Protein AF-A0A1B3E2K7-F1 (afdb_monomer)

Mean predicted aligned error: 7.9 Å

Sequence (63 aa):
MIVALLNQKGGVGKTTLCTHITSELALRGQNVTLLDAYPQSSALDWTGHSGAASRAYPGYSAL

pLDDT: mean 75.83, std 17.29, range [38.47, 93.88]

Solvent-accessible surface area (backbone atoms only — not comparable to full-atom values): 4261 Å² tota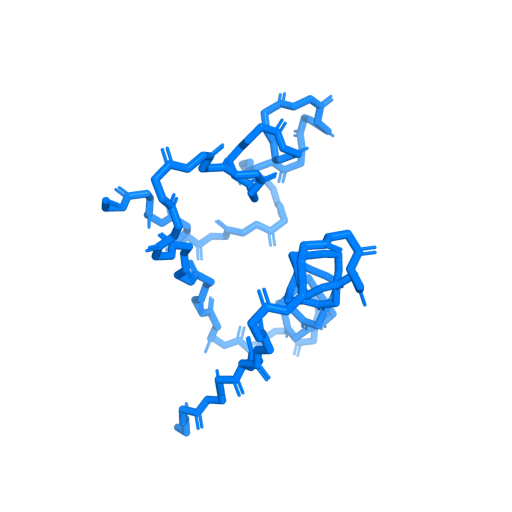l; per-residue (Å²): 140,88,87,84,85,83,69,93,64,82,90,77,46,53,58,64,48,54,52,52,53,47,42,54,39,32,75,71,69,44,95,67,75,70,81,71,89,52,96,79,42,64,54,59,57,52,39,69,74,61,74,42,52,81,80,58,38,84,75,69,58,92,114

Secondary structure (DSSP, 8-state):
-------SSTTSSHHHHHHHHHHHHHHTT---------TT-HHHHHHHHTS-HHHH-TT----

Radius of gyration: 11.43 Å; Cα contacts (8 Å, |Δi|>4): 45; chains: 1; bounding box: 27×24×29 Å

Nearest PDB struc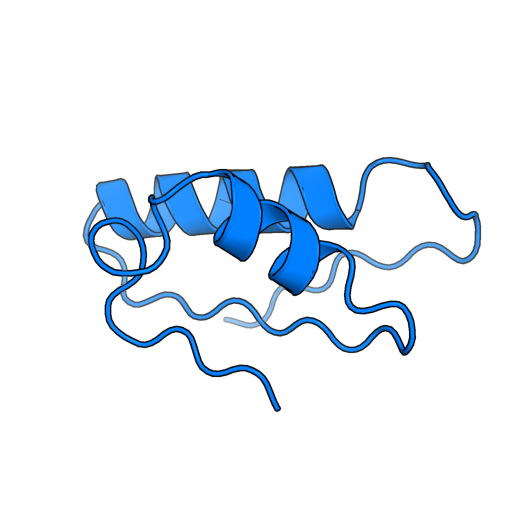tures (foldseek):
  9bk7-assembly1_A  TM=4.765E-01  e=2.250E+00  synthetic construct
  1p33-assembly1_D  TM=5.115E-01  e=4.863E+00  Leishmania tarentolae
  8dkr-assembly2_A  TM=4.939E-01  e=6.000E+00  Pseudomonas phage vB_PaeM_E217

Structure (mmCIF, N/CA/C/O backbone):
data_AF-A0A1B3E2K7-F1
#
_entry.id   AF-A0A1B3E2K7-F1
#
loop_
_atom_site.group_PDB
_atom_site.id
_atom_site.type_symbol
_atom_site.label_atom_id
_atom_site.label_alt_id
_atom_site.label_comp_id
_atom_site.label_asym_id
_atom_site.label_entity_id
_atom_site.label_seq_id
_atom_site.pdbx_PDB_ins_code
_atom_site.Cartn_x
_atom_site.Cartn_y
_atom_site.Cartn_z
_atom_site.occupancy
_atom_site.B_iso_or_equiv
_atom_site.auth_seq_id
_atom_site.auth_comp_id
_atom_site.auth_asym_id
_atom_site.auth_atom_id
_atom_site.pdbx_PDB_model_num
ATOM 1 N N . MET A 1 1 ? -9.091 -12.991 2.787 1.00 92.38 1 MET A N 1
ATOM 2 C CA . MET A 1 1 ? -8.952 -12.739 1.332 1.00 92.38 1 MET A CA 1
ATOM 3 C C . MET A 1 1 ? -7.557 -12.190 1.081 1.00 92.38 1 MET A C 1
ATOM 5 O O . MET A 1 1 ? -7.104 -11.414 1.908 1.00 92.38 1 MET A O 1
ATOM 9 N N . ILE A 1 2 ? -6.885 -12.585 -0.005 1.00 93.19 2 ILE A N 1
ATOM 10 C CA . ILE A 1 2 ? -5.561 -12.062 -0.389 1.00 93.19 2 ILE A CA 1
ATOM 11 C C . ILE A 1 2 ? -5.703 -11.345 -1.731 1.00 93.19 2 ILE A C 1
ATOM 13 O O . ILE A 1 2 ? -6.303 -11.895 -2.653 1.00 93.19 2 ILE A O 1
ATOM 17 N N . VAL A 1 3 ? -5.161 -10.131 -1.832 1.00 93.88 3 VAL A N 1
ATOM 18 C CA . VAL A 1 3 ? -5.144 -9.329 -3.063 1.00 93.88 3 VAL A CA 1
ATOM 19 C C . VAL A 1 3 ? -3.702 -8.940 -3.363 1.00 93.88 3 VAL A C 1
ATOM 21 O O . VAL A 1 3 ? -3.027 -8.389 -2.500 1.00 93.88 3 VAL A O 1
ATOM 24 N N . ALA A 1 4 ? -3.237 -9.221 -4.582 1.00 93.12 4 ALA A N 1
ATOM 25 C CA . ALA A 1 4 ? -1.882 -8.907 -5.025 1.00 93.12 4 ALA A CA 1
ATOM 26 C C . ALA A 1 4 ? -1.911 -7.991 -6.256 1.00 93.12 4 ALA A C 1
ATOM 28 O O . ALA A 1 4 ? -2.497 -8.330 -7.283 1.00 93.12 4 ALA A O 1
ATOM 29 N N . LEU A 1 5 ? -1.250 -6.835 -6.159 1.00 91.44 5 LEU A N 1
ATOM 30 C CA . LEU A 1 5 ? -1.060 -5.894 -7.265 1.00 91.44 5 LEU A CA 1
ATOM 31 C C . LEU A 1 5 ? 0.299 -6.156 -7.924 1.00 91.44 5 LEU A C 1
ATOM 33 O O . LEU A 1 5 ? 1.341 -5.729 -7.428 1.00 91.44 5 LEU A O 1
ATOM 37 N N . LEU A 1 6 ? 0.288 -6.875 -9.049 1.00 91.88 6 LEU A N 1
ATOM 38 C CA . LEU A 1 6 ? 1.489 -7.369 -9.728 1.00 91.88 6 LEU A CA 1
ATOM 39 C C . LEU A 1 6 ? 1.661 -6.716 -11.103 1.00 91.88 6 LEU A C 1
ATOM 41 O O . LEU A 1 6 ? 0.747 -6.705 -11.921 1.00 91.88 6 LEU A O 1
ATOM 45 N N . ASN A 1 7 ? 2.853 -6.182 -11.368 1.00 89.56 7 ASN A N 1
ATOM 46 C CA . ASN A 1 7 ? 3.247 -5.654 -12.675 1.00 89.56 7 ASN A CA 1
ATOM 47 C C . ASN A 1 7 ? 4.777 -5.521 -12.725 1.00 89.56 7 ASN A C 1
ATOM 49 O O . ASN A 1 7 ? 5.362 -4.937 -11.811 1.00 89.56 7 ASN A O 1
ATOM 53 N N . GLN A 1 8 ? 5.413 -6.018 -13.788 1.00 88.62 8 GLN A N 1
ATOM 54 C CA . GLN A 1 8 ? 6.872 -5.977 -13.961 1.00 88.62 8 GLN A CA 1
ATOM 55 C C . GLN A 1 8 ? 7.411 -4.565 -14.239 1.00 88.62 8 GLN A C 1
ATOM 57 O O . GLN A 1 8 ? 8.569 -4.271 -13.952 1.00 88.62 8 GLN A O 1
ATOM 62 N N . LYS A 1 9 ? 6.584 -3.655 -14.765 1.00 88.06 9 LYS A N 1
ATOM 63 C CA . LYS A 1 9 ? 6.987 -2.271 -15.018 1.00 88.06 9 LYS A CA 1
ATOM 64 C C . LYS A 1 9 ? 7.049 -1.480 -13.705 1.00 88.06 9 LYS A C 1
ATOM 66 O O . LYS A 1 9 ? 6.082 -1.420 -12.937 1.00 88.06 9 LYS A O 1
ATOM 71 N N . GLY A 1 10 ? 8.196 -0.851 -13.447 1.00 87.69 10 GLY A N 1
ATOM 72 C CA . GLY A 1 10 ? 8.372 0.122 -12.364 1.00 87.69 10 GLY A CA 1
ATOM 73 C C . GLY A 1 10 ? 7.586 1.415 -12.616 1.00 87.69 10 GLY A C 1
ATOM 74 O O . GLY A 1 10 ? 7.341 1.778 -13.764 1.00 87.69 10 GLY A O 1
ATOM 75 N N . GLY A 1 11 ? 7.171 2.102 -11.548 1.00 87.44 11 GLY A N 1
ATOM 76 C CA . GLY A 1 11 ? 6.508 3.412 -11.644 1.00 87.44 11 GLY A CA 1
ATOM 77 C C . GLY A 1 11 ? 5.035 3.404 -12.079 1.00 87.44 11 GLY A C 1
ATOM 78 O O . GLY A 1 11 ? 4.445 4.465 -12.211 1.00 87.44 11 GLY A O 1
ATOM 79 N N . VAL A 1 12 ? 4.403 2.238 -12.257 1.00 92.62 12 VAL A N 1
ATOM 80 C CA . VAL A 1 12 ? 2.979 2.136 -12.662 1.00 92.62 12 VAL A CA 1
ATOM 81 C C . VAL A 1 12 ? 1.971 2.344 -11.519 1.00 92.62 12 VAL A C 1
ATOM 83 O O . VAL A 1 12 ? 0.785 2.097 -11.697 1.00 92.62 12 VAL A O 1
ATOM 86 N N . GLY A 1 13 ? 2.429 2.739 -10.326 1.00 90.31 13 GLY A N 1
ATOM 87 C CA . GLY A 1 13 ? 1.546 3.068 -9.198 1.00 90.31 13 GLY A CA 1
ATOM 88 C C . GLY A 1 13 ? 1.087 1.900 -8.311 1.00 90.31 13 GLY A C 1
ATOM 89 O O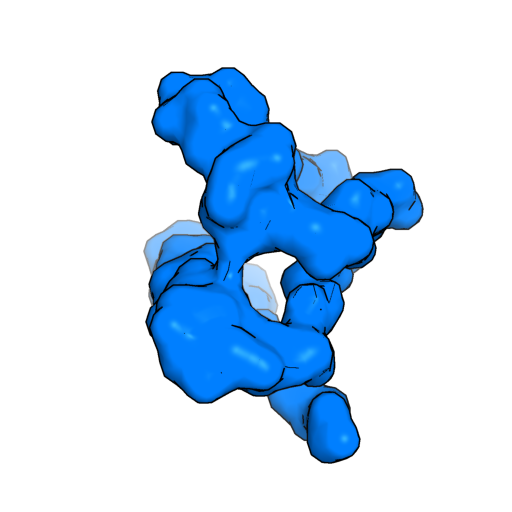 . GLY A 1 13 ? 0.169 2.090 -7.520 1.00 90.31 13 GLY A O 1
ATOM 90 N N . LYS A 1 14 ? 1.714 0.711 -8.382 1.00 92.81 14 LYS A N 1
ATOM 91 C CA . LYS A 1 14 ? 1.369 -0.448 -7.519 1.00 92.81 14 LYS A CA 1
ATOM 92 C C . LYS A 1 14 ? 1.376 -0.091 -6.031 1.00 92.81 14 LYS A C 1
ATOM 94 O O . LYS A 1 14 ? 0.364 -0.250 -5.361 1.00 92.81 14 LYS A O 1
ATOM 99 N N . THR A 1 15 ? 2.501 0.441 -5.550 1.00 88.12 15 THR A N 1
ATOM 100 C CA . THR A 1 15 ? 2.691 0.869 -4.159 1.00 88.12 15 THR A CA 1
ATOM 101 C C . THR A 1 15 ? 1.646 1.909 -3.765 1.00 88.12 15 THR A C 1
ATOM 103 O O . THR A 1 15 ? 0.959 1.746 -2.766 1.00 88.12 15 THR A O 1
ATOM 106 N N . THR A 1 16 ? 1.448 2.931 -4.604 1.00 89.38 16 THR A N 1
ATOM 107 C CA . THR A 1 16 ? 0.455 3.989 -4.381 1.00 89.38 16 THR A CA 1
ATOM 108 C C . THR A 1 16 ? -0.957 3.432 -4.210 1.00 89.38 16 THR A C 1
ATOM 110 O O . THR A 1 16 ? -1.669 3.851 -3.300 1.00 89.38 16 THR A O 1
ATOM 113 N N . LEU A 1 17 ? -1.369 2.487 -5.059 1.00 92.50 17 LEU A N 1
ATOM 114 C CA . LEU A 1 17 ? -2.686 1.857 -4.966 1.00 92.50 17 LEU A CA 1
ATOM 115 C C . LEU A 1 17 ? -2.799 0.949 -3.739 1.00 92.50 17 LEU A C 1
ATOM 117 O O . LEU A 1 17 ? -3.781 1.064 -3.009 1.00 92.50 17 LEU A O 1
ATOM 121 N N . CYS A 1 18 ? -1.800 0.099 -3.476 1.00 91.44 18 CYS A N 1
ATOM 122 C CA . CYS A 1 18 ? -1.765 -0.760 -2.290 1.00 91.44 18 CYS A CA 1
ATOM 123 C C . CYS A 1 18 ? -1.982 0.047 -1.005 1.00 91.44 18 CYS A C 1
ATOM 125 O O . CYS A 1 18 ? -2.803 -0.330 -0.164 1.00 91.44 18 CYS A O 1
ATOM 127 N N . THR A 1 19 ? -1.283 1.175 -0.866 1.00 86.81 19 THR A N 1
ATOM 128 C CA . THR A 1 19 ? -1.362 1.987 0.344 1.00 86.81 19 THR A CA 1
ATOM 129 C C . THR A 1 19 ? -2.710 2.690 0.489 1.00 86.81 19 THR A C 1
ATOM 131 O O . THR A 1 19 ? -3.296 2.644 1.567 1.00 86.81 19 THR A O 1
ATOM 134 N N . HIS A 1 20 ? -3.268 3.261 -0.587 1.00 88.75 20 HIS A N 1
ATOM 135 C CA . HIS A 1 20 ? -4.598 3.884 -0.528 1.00 88.75 20 HIS A CA 1
ATOM 136 C C . HIS A 1 20 ? -5.712 2.872 -0.243 1.00 88.75 20 HIS A C 1
ATOM 138 O O . HIS A 1 20 ? -6.579 3.146 0.583 1.00 88.75 20 HIS A O 1
ATOM 144 N N . ILE A 1 21 ? -5.680 1.697 -0.880 1.00 92.12 21 ILE A N 1
ATOM 145 C CA . ILE A 1 21 ? -6.673 0.638 -0.647 1.00 92.12 21 ILE A CA 1
ATOM 146 C C . ILE A 1 21 ? -6.606 0.161 0.807 1.00 92.12 21 ILE A C 1
ATOM 148 O O . ILE A 1 21 ? -7.640 0.037 1.458 1.00 92.12 21 ILE A O 1
ATOM 152 N N . THR A 1 22 ? -5.400 -0.069 1.332 1.00 89.81 22 THR A N 1
ATOM 153 C CA . THR A 1 22 ? -5.214 -0.485 2.731 1.00 89.81 22 THR A CA 1
ATOM 154 C C . 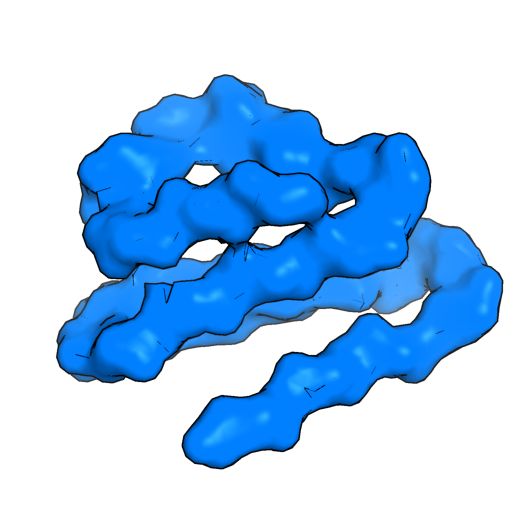THR A 1 22 ? -5.721 0.589 3.692 1.00 89.81 22 THR A C 1
ATOM 156 O O . THR A 1 22 ? -6.466 0.266 4.612 1.00 89.81 22 THR A O 1
ATOM 159 N N . SER A 1 23 ? -5.366 1.857 3.458 1.00 86.31 23 SER A N 1
ATOM 160 C CA . SER A 1 23 ? -5.815 2.991 4.277 1.00 86.31 23 SER A CA 1
ATOM 161 C C . SER A 1 23 ? -7.339 3.072 4.329 1.00 86.31 23 SER A C 1
ATOM 163 O O . SER A 1 23 ? -7.927 3.119 5.404 1.00 86.31 23 SER A O 1
ATOM 165 N N . GLU A 1 24 ? -7.997 3.000 3.171 1.00 92.19 24 GLU A N 1
ATOM 166 C CA . GLU A 1 24 ? -9.456 3.063 3.085 1.00 92.19 24 GLU A CA 1
ATOM 167 C C . GLU A 1 24 ? -10.128 1.880 3.796 1.00 92.19 24 GLU A C 1
ATOM 169 O O . GLU A 1 24 ? -11.115 2.057 4.509 1.00 92.19 24 GLU A O 1
ATOM 174 N N . LEU A 1 25 ? -9.592 0.664 3.652 1.00 90.19 25 LEU A N 1
ATOM 175 C CA . LEU A 1 25 ? -10.113 -0.511 4.357 1.00 90.19 25 LEU A CA 1
ATOM 176 C C . LEU A 1 25 ? -9.955 -0.375 5.879 1.00 90.19 25 LEU A C 1
ATOM 178 O O . LEU A 1 25 ? -10.902 -0.663 6.613 1.00 90.19 25 LEU A O 1
ATOM 182 N N . ALA A 1 26 ? -8.809 0.118 6.349 1.00 87.25 26 ALA A N 1
ATOM 183 C CA . ALA A 1 26 ? -8.577 0.382 7.765 1.00 87.25 26 ALA A CA 1
ATOM 184 C C . ALA A 1 26 ? -9.527 1.466 8.306 1.00 87.25 26 ALA A C 1
ATOM 186 O O . ALA A 1 26 ? -10.128 1.282 9.364 1.00 87.25 26 ALA A O 1
ATOM 187 N N . LEU A 1 27 ? -9.748 2.554 7.554 1.00 86.25 27 LEU A N 1
ATOM 188 C CA . LEU A 1 27 ? -10.710 3.613 7.900 1.00 86.25 27 LEU A CA 1
ATOM 189 C C . LEU A 1 27 ? -12.152 3.095 7.994 1.00 86.25 27 LEU A C 1
ATOM 191 O O . LEU A 1 27 ? -12.937 3.597 8.796 1.00 86.25 27 LEU A O 1
ATOM 195 N N . ARG A 1 28 ? -12.493 2.050 7.233 1.00 92.25 28 ARG A N 1
ATOM 196 C CA . ARG A 1 28 ? -13.776 1.331 7.326 1.00 92.25 28 ARG A CA 1
ATOM 197 C C . ARG A 1 28 ? -13.838 0.319 8.477 1.00 92.2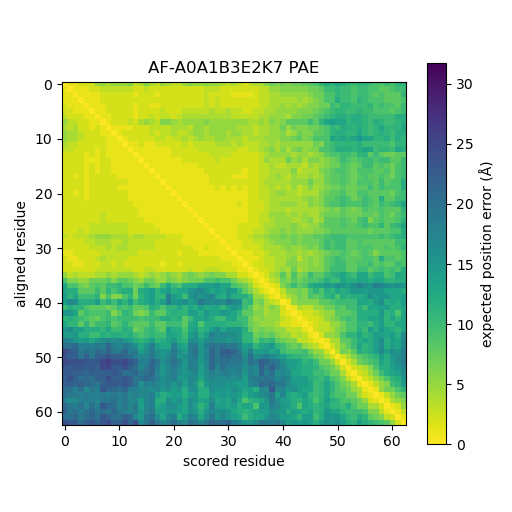5 28 ARG A C 1
ATOM 199 O O . ARG A 1 28 ? -14.801 -0.443 8.558 1.00 92.25 28 ARG A O 1
ATOM 206 N N . GLY A 1 29 ? -12.823 0.267 9.339 1.00 89.31 29 GLY A N 1
ATOM 207 C CA . GLY A 1 29 ? -12.741 -0.660 10.468 1.00 89.31 29 GLY A CA 1
ATOM 208 C C . GLY A 1 29 ? -12.438 -2.106 10.072 1.00 89.31 29 GLY A C 1
ATOM 209 O O . GLY A 1 29 ? -12.660 -3.014 10.872 1.00 89.31 29 GLY A O 1
ATOM 210 N N . GLN A 1 30 ? -11.963 -2.352 8.846 1.00 91.81 30 GLN A N 1
ATOM 211 C CA . GLN A 1 30 ? -11.553 -3.692 8.429 1.00 91.81 30 GLN A CA 1
ATOM 212 C C . GLN A 1 30 ? -10.186 -4.034 9.023 1.00 91.81 30 GLN A C 1
ATOM 214 O O . GLN A 1 30 ? -9.280 -3.202 9.051 1.00 91.81 30 GLN A O 1
ATOM 219 N N . ASN A 1 31 ? -10.014 -5.289 9.436 1.00 90.12 31 ASN A N 1
ATOM 220 C CA . ASN A 1 31 ? -8.701 -5.805 9.801 1.00 90.12 31 ASN A CA 1
ATOM 221 C C . ASN A 1 31 ? -7.916 -6.125 8.519 1.00 90.12 31 ASN A C 1
ATOM 223 O O . ASN A 1 31 ? -8.191 -7.121 7.847 1.00 90.12 31 ASN A O 1
ATOM 227 N N . VAL A 1 32 ? -6.990 -5.239 8.153 1.00 88.69 32 VAL A N 1
ATOM 228 C CA . VAL A 1 32 ? -6.225 -5.291 6.905 1.00 88.69 32 VAL A CA 1
ATOM 229 C C . VAL A 1 32 ? -4.736 -5.114 7.188 1.00 88.69 32 VAL A C 1
ATOM 231 O O . VAL A 1 32 ? -4.339 -4.319 8.036 1.00 88.69 32 VAL A O 1
ATOM 234 N N . THR A 1 33 ? -3.901 -5.838 6.447 1.00 89.62 33 THR A N 1
ATOM 235 C CA . THR A 1 33 ? -2.440 -5.749 6.534 1.00 89.62 33 THR A CA 1
ATOM 236 C C . THR A 1 33 ? -1.871 -5.492 5.147 1.00 89.62 33 THR A C 1
ATOM 238 O O . THR A 1 33 ? -2.248 -6.163 4.185 1.00 89.62 33 THR A O 1
ATOM 241 N N . LEU A 1 34 ? -0.954 -4.530 5.049 1.00 85.81 34 LEU A N 1
ATOM 242 C CA . LEU A 1 34 ? -0.185 -4.255 3.841 1.00 85.81 34 LEU A CA 1
ATOM 243 C C . LEU A 1 34 ? 1.184 -4.928 3.940 1.00 85.81 34 LEU A C 1
ATOM 245 O O . LEU A 1 34 ? 1.917 -4.674 4.891 1.00 85.81 34 LEU A O 1
ATOM 249 N N . LEU A 1 35 ? 1.526 -5.739 2.939 1.00 85.81 35 LEU A N 1
ATOM 250 C CA . LEU A 1 35 ? 2.840 -6.362 2.788 1.00 85.81 35 LEU A CA 1
ATOM 251 C C . LEU A 1 35 ? 3.555 -5.753 1.574 1.00 85.81 35 LEU A C 1
ATOM 253 O O . LEU A 1 35 ? 3.022 -5.806 0.463 1.00 85.81 35 LEU A O 1
ATOM 257 N N . ASP A 1 36 ? 4.748 -5.192 1.779 1.00 80.94 36 ASP A N 1
ATOM 258 C CA . ASP A 1 36 ? 5.631 -4.737 0.698 1.00 80.94 36 ASP A CA 1
ATOM 259 C C . ASP A 1 36 ? 6.735 -5.776 0.488 1.00 80.94 36 ASP A C 1
ATOM 261 O O . ASP A 1 36 ? 7.548 -6.008 1.371 1.00 80.94 36 ASP A O 1
ATOM 265 N N . ALA A 1 37 ? 6.730 -6.439 -0.668 1.00 74.81 37 ALA A N 1
ATOM 266 C CA . ALA A 1 37 ? 7.686 -7.497 -0.999 1.00 74.81 37 ALA A CA 1
ATOM 267 C C . ALA A 1 37 ? 8.780 -7.026 -1.977 1.00 74.81 37 ALA A C 1
ATOM 269 O O . ALA A 1 37 ? 9.482 -7.855 -2.560 1.00 74.81 37 ALA A O 1
ATOM 270 N N . TYR A 1 38 ? 8.899 -5.716 -2.227 1.00 70.94 38 TYR A N 1
ATOM 271 C CA . TYR A 1 38 ? 9.910 -5.184 -3.140 1.00 70.94 38 TYR A CA 1
ATOM 272 C C . TYR A 1 38 ? 11.187 -4.765 -2.397 1.00 70.94 38 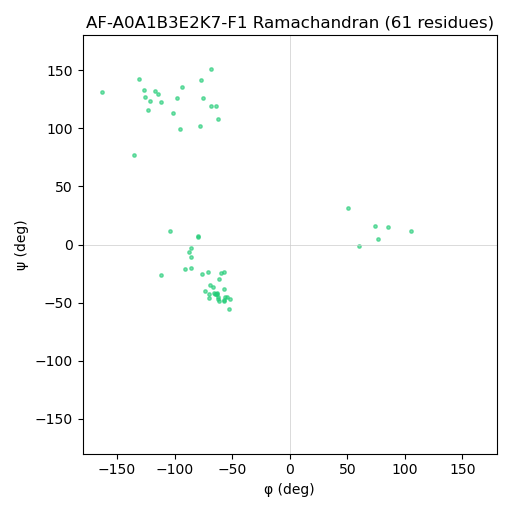TYR A C 1
ATOM 274 O O . TYR A 1 38 ? 11.092 -4.017 -1.429 1.00 70.94 38 TYR A O 1
ATOM 282 N N . PRO A 1 39 ? 12.392 -5.113 -2.903 1.00 61.12 39 PRO A N 1
ATOM 283 C CA . PRO A 1 39 ? 13.667 -4.753 -2.263 1.00 61.12 39 PRO A CA 1
ATOM 284 C C . PRO A 1 39 ? 13.870 -3.250 -2.044 1.00 61.12 39 PRO A C 1
ATOM 286 O O . PRO A 1 39 ? 14.663 -2.840 -1.207 1.00 61.12 39 PRO A O 1
ATOM 289 N N . GLN A 1 40 ? 13.187 -2.429 -2.843 1.00 70.38 40 GLN A N 1
ATOM 290 C CA . GLN A 1 40 ? 13.282 -0.976 -2.793 1.00 70.38 40 GLN A CA 1
ATOM 291 C C . GLN A 1 40 ? 12.335 -0.353 -1.752 1.00 70.38 40 GLN A C 1
ATOM 293 O O . GLN A 1 40 ? 12.360 0.858 -1.595 1.00 70.38 40 GLN A O 1
ATOM 298 N N . SER A 1 41 ? 11.502 -1.151 -1.065 1.00 66.12 41 SER 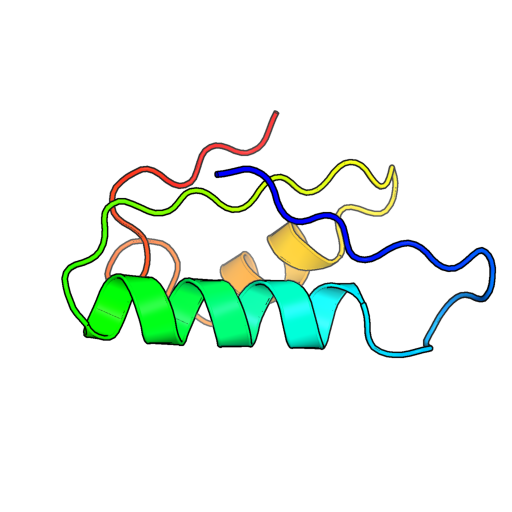A N 1
ATOM 299 C CA . SER A 1 41 ? 10.726 -0.750 0.121 1.00 66.12 41 SER A CA 1
ATOM 300 C C . SER A 1 41 ? 9.910 0.540 -0.030 1.00 66.12 41 SER A C 1
ATOM 302 O O . SER A 1 41 ? 9.684 1.287 0.919 1.00 66.12 41 SER A O 1
ATOM 304 N N . SER A 1 42 ? 9.435 0.817 -1.244 1.00 69.00 42 SER A N 1
ATOM 305 C CA . SER A 1 42 ? 8.759 2.075 -1.575 1.00 69.00 42 SER A CA 1
ATOM 306 C C . SER A 1 42 ? 7.495 2.353 -0.740 1.00 69.00 42 SER A C 1
ATOM 308 O O . SER A 1 42 ? 7.121 3.517 -0.585 1.00 69.00 42 SER A O 1
ATOM 310 N N . ALA A 1 43 ? 6.822 1.329 -0.194 1.00 64.00 43 ALA A N 1
ATOM 311 C CA . ALA A 1 43 ? 5.701 1.535 0.725 1.00 64.00 43 ALA A CA 1
ATOM 312 C C . ALA A 1 43 ? 6.183 2.013 2.101 1.00 64.00 43 ALA A C 1
ATOM 314 O O . ALA A 1 43 ? 5.562 2.899 2.691 1.00 64.00 43 ALA A O 1
ATOM 315 N N . LEU A 1 44 ? 7.299 1.461 2.591 1.00 65.56 44 LEU A N 1
ATOM 316 C CA . LEU A 1 44 ? 7.922 1.867 3.853 1.00 65.56 44 LEU A CA 1
ATOM 317 C C . LEU A 1 44 ? 8.356 3.325 3.787 1.00 65.56 44 LEU A C 1
ATOM 319 O O . LEU A 1 44 ? 7.957 4.111 4.646 1.00 65.56 44 LEU A O 1
ATOM 323 N N . ASP A 1 45 ? 9.057 3.704 2.719 1.00 68.62 45 ASP A N 1
ATOM 324 C CA . ASP A 1 45 ? 9.481 5.087 2.499 1.00 68.62 45 ASP A CA 1
ATOM 325 C C . ASP A 1 45 ? 8.284 6.042 2.545 1.00 68.62 45 ASP A C 1
ATOM 327 O O . ASP A 1 45 ? 8.313 7.069 3.223 1.00 68.62 45 ASP A O 1
ATOM 331 N N . TRP A 1 46 ? 7.181 5.687 1.887 1.00 67.31 46 TRP A N 1
ATOM 332 C CA . TRP A 1 46 ? 5.980 6.519 1.864 1.00 67.31 46 TRP A CA 1
ATOM 333 C C . TRP A 1 46 ? 5.314 6.655 3.245 1.00 67.31 46 TRP A C 1
ATOM 335 O O . TRP A 1 46 ? 4.897 7.752 3.634 1.00 67.31 46 TRP A O 1
ATOM 345 N N . THR A 1 47 ? 5.230 5.564 4.015 1.00 63.72 47 THR A N 1
ATOM 346 C CA . THR A 1 47 ? 4.640 5.591 5.368 1.00 63.72 47 THR A CA 1
ATOM 347 C C . THR A 1 47 ? 5.503 6.361 6.370 1.00 63.72 47 THR A C 1
ATOM 349 O O . THR A 1 47 ? 4.951 7.073 7.213 1.00 63.72 47 THR A O 1
ATOM 352 N N . GLY A 1 48 ? 6.833 6.290 6.239 1.00 59.44 48 GLY A N 1
ATOM 353 C CA . GLY A 1 48 ? 7.791 7.020 7.072 1.00 59.44 48 GLY A CA 1
ATOM 354 C C . GLY A 1 48 ? 7.743 8.537 6.870 1.00 59.44 48 GLY A C 1
ATOM 355 O O . GLY A 1 48 ? 7.824 9.286 7.841 1.00 59.44 48 GLY A O 1
ATOM 356 N N . HIS A 1 49 ? 7.519 9.003 5.637 1.00 53.88 49 HIS A N 1
ATOM 357 C CA . HIS A 1 49 ? 7.394 10.436 5.335 1.00 53.88 49 HIS A CA 1
ATOM 358 C C . HIS A 1 49 ? 6.042 11.038 5.744 1.00 53.88 49 HIS A C 1
ATOM 360 O O . HIS A 1 49 ? 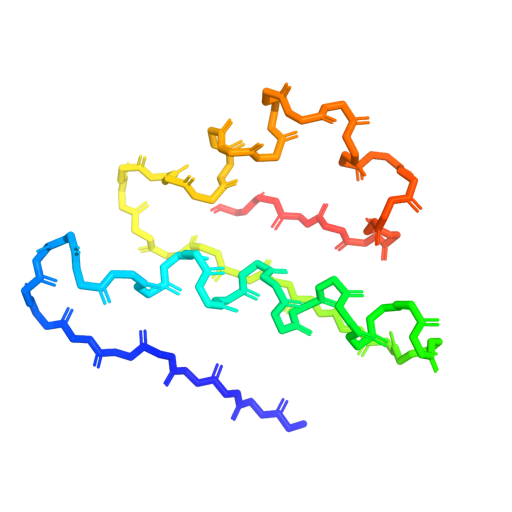5.949 12.238 5.993 1.00 53.88 49 HIS A O 1
ATOM 366 N N . SER A 1 50 ? 4.985 10.226 5.817 1.00 53.94 50 SER A N 1
ATOM 367 C CA . SER A 1 50 ? 3.614 10.727 5.987 1.00 53.94 50 SER A CA 1
ATOM 368 C C . SER A 1 50 ? 3.194 10.932 7.450 1.00 53.94 50 SER A C 1
ATOM 370 O O . SER A 1 50 ? 2.077 11.381 7.694 1.00 53.94 50 SER A O 1
ATOM 372 N N . GLY A 1 51 ? 4.012 10.542 8.442 1.00 47.28 51 GLY A N 1
ATOM 373 C CA . GLY A 1 51 ? 3.656 10.583 9.877 1.00 47.28 51 GLY A CA 1
ATOM 374 C C . GLY A 1 51 ? 2.430 9.731 10.268 1.00 47.28 51 GLY A C 1
ATOM 375 O O . GLY A 1 51 ? 2.055 9.661 11.435 1.00 47.28 51 GLY A O 1
ATOM 376 N N . ALA A 1 52 ? 1.805 9.066 9.294 1.00 51.47 52 ALA A N 1
ATOM 377 C CA . ALA A 1 52 ? 0.534 8.360 9.401 1.00 51.47 52 ALA A CA 1
ATOM 378 C C . ALA A 1 52 ? 0.684 6.916 9.903 1.00 51.47 52 ALA A C 1
ATOM 380 O O . ALA A 1 52 ? -0.314 6.281 10.241 1.00 51.47 52 ALA A O 1
ATOM 381 N N . ALA A 1 53 ? 1.915 6.398 9.970 1.00 51.81 53 ALA A N 1
ATOM 382 C CA . ALA A 1 53 ? 2.195 4.993 10.253 1.00 51.81 53 ALA A CA 1
ATOM 383 C C . ALA A 1 53 ? 1.589 4.503 11.583 1.00 51.81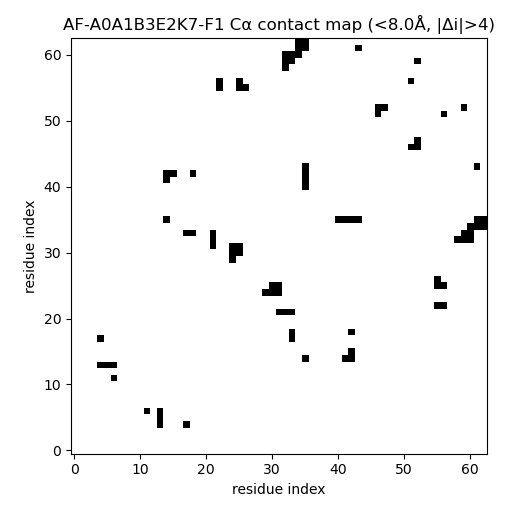 53 ALA A C 1
ATOM 385 O O . ALA A 1 53 ? 1.055 3.401 11.634 1.00 51.81 53 ALA A O 1
ATOM 386 N N . SER A 1 54 ? 1.596 5.326 12.639 1.00 46.53 54 SER A N 1
ATOM 387 C CA . SER A 1 54 ? 1.128 4.907 13.971 1.00 46.53 54 SER A CA 1
ATOM 388 C C . SER A 1 54 ? -0.381 5.044 14.198 1.00 46.53 54 SER A C 1
ATOM 390 O O . SER A 1 54 ? -0.917 4.398 15.095 1.00 46.53 54 SER A O 1
ATOM 392 N N . ARG A 1 55 ? -1.081 5.871 13.409 1.00 47.66 55 ARG A N 1
ATOM 393 C CA . ARG A 1 55 ? -2.513 6.172 13.611 1.00 47.66 55 ARG A CA 1
ATOM 394 C C . ARG A 1 55 ? -3.418 5.620 12.510 1.00 47.66 55 ARG A C 1
ATOM 396 O O . ARG A 1 55 ? -4.585 5.362 12.782 1.00 47.66 55 ARG A O 1
ATOM 403 N N . ALA A 1 56 ? -2.899 5.430 11.297 1.00 52.28 56 ALA A N 1
ATOM 404 C CA . ALA A 1 56 ? -3.669 4.905 10.169 1.00 52.28 56 ALA A CA 1
ATOM 405 C C . ALA A 1 56 ? -3.608 3.370 10.044 1.00 52.28 56 ALA A C 1
ATOM 407 O O . ALA A 1 56 ? -4.509 2.790 9.447 1.00 52.28 56 ALA A O 1
ATOM 408 N N . TYR A 1 57 ? -2.594 2.704 10.621 1.00 56.44 57 TYR A N 1
ATOM 409 C CA . TYR A 1 57 ? -2.376 1.261 10.435 1.00 56.44 57 TYR A CA 1
ATOM 410 C C . TYR A 1 57 ? -2.042 0.518 11.742 1.00 56.44 57 TYR A C 1
ATOM 412 O O . TYR A 1 57 ? -0.884 0.162 11.980 1.00 56.44 57 TYR A O 1
ATOM 420 N N . PRO A 1 58 ? -3.032 0.230 12.605 1.00 49.72 58 PRO A N 1
ATOM 421 C CA . PRO A 1 58 ? -2.825 -0.683 13.724 1.00 49.72 58 PRO A CA 1
ATOM 422 C C . PRO A 1 58 ? -2.477 -2.079 13.170 1.00 49.72 58 PRO A C 1
ATOM 424 O O . PRO A 1 58 ? -3.334 -2.740 12.593 1.00 49.72 58 PRO A O 1
ATOM 427 N N . GLY A 1 59 ? -1.216 -2.513 13.299 1.00 52.00 59 GLY A N 1
ATOM 428 C CA . GLY A 1 59 ? -0.746 -3.826 12.819 1.00 52.00 59 GLY A CA 1
ATOM 429 C C . GLY A 1 59 ? 0.119 -3.821 11.549 1.00 52.00 59 GLY A C 1
ATOM 430 O O . GLY A 1 59 ? 0.364 -4.887 10.987 1.00 52.00 59 GLY A O 1
ATOM 431 N N . TYR A 1 60 ? 0.600 -2.661 11.086 1.00 55.41 60 TYR A N 1
ATOM 432 C CA . TYR A 1 60 ? 1.613 -2.609 10.026 1.00 55.41 60 TYR A CA 1
ATOM 433 C C . TYR A 1 60 ? 2.933 -3.242 10.496 1.00 55.41 60 TYR A C 1
ATOM 435 O O . TYR A 1 60 ? 3.544 -2.762 11.450 1.00 55.41 60 TYR A O 1
ATOM 443 N N . SER A 1 61 ? 3.378 -4.301 9.815 1.00 46.38 61 SER A N 1
ATOM 444 C CA . SER A 1 61 ? 4.687 -4.925 10.027 1.00 46.38 61 SER A CA 1
ATOM 445 C C . SER A 1 61 ? 5.454 -4.928 8.713 1.00 46.38 61 SER A C 1
ATOM 447 O O . SER A 1 61 ? 5.051 -5.584 7.755 1.00 46.38 61 SER A O 1
ATOM 449 N N . ALA A 1 62 ? 6.569 -4.205 8.693 1.00 44.34 62 ALA A N 1
ATOM 450 C CA . ALA A 1 62 ? 7.618 -4.381 7.701 1.00 44.34 62 ALA A CA 1
ATOM 451 C C . ALA A 1 62 ? 8.274 -5.745 7.957 1.00 44.34 62 ALA A C 1
ATOM 453 O O . ALA A 1 62 ? 8.761 -5.970 9.066 1.00 44.34 62 ALA A O 1
ATOM 454 N N . LEU A 1 63 ? 8.235 -6.660 6.993 1.00 38.47 63 LEU A N 1
ATOM 455 C CA . LEU A 1 63 ? 9.109 -7.835 6.974 1.00 38.47 63 LEU A CA 1
ATOM 456 C C . LEU A 1 63 ? 10.163 -7.630 5.893 1.00 38.47 63 LEU A C 1
ATOM 458 O O . LEU A 1 63 ? 9.776 -7.109 4.823 1.00 38.47 63 LEU A O 1
#

Foldseek 3Di:
DDDADDDPDPPPCRLVVLVVVQLVCVVVVHQDEGEDPDPVPVNVVVCVVPVCVPPRDDDYDHD